Protein AF-A0A3Q7GFJ0-F1 (afdb_monomer_lite)

Secondary structure (DSSP, 8-state):
-HHHHHHHHHHHHHHHHHHHHHGGGT----EE-------HHHHHHH---S-BTTB--HHHHHHHHHTTTTS-SEE--SHHHHHHHHHHHTS-HHHHHHHHHHHHHHHHHT-

Sequence (111 aa):
MGCIVLLREYIDQFSRCLYDEYKQHGIDVQCQVPLYVKTKMTSRVASIEKSSLFSPTPEKYAKAGVAQIGYGWRSMPYWPHSIQWWFASLLPQSLLDAWRLSIALNRRIKT

pLDDT: mean 86.32, std 7.38, range [54.0, 95.62]

Organism: Solanum lycopersicum (NCBI:txid4081)

Foldseek 3Di:
DVVVVVVLVVVLVVLQVVQVVCVVVVDHRADEDEDAEPDPVCCVQPVPPDADLNHYHPVVQVVQVVVCPPVHRYDHSRVSVVVVVVVLVVDDPVVSVVVVVVSVVVSVVVD

InterPro domains:
  IPR036291 NAD(P)-binding domain superfamily [SSF51735] (10-103)
  IPR051019 VLCFA Elongation and Steroid Dehydrogenase [PTHR43899] (8-108)

Radius of gyration: 15.52 Å; chains: 1; bounding box: 36×30×36 Å

Structure (mmCIF, N/CA/C/O backbone):
data_AF-A0A3Q7GFJ0-F1
#
_entry.id   AF-A0A3Q7GFJ0-F1
#
loop_
_atom_site.group_PDB
_atom_site.id
_atom_site.type_symbol
_atom_site.label_atom_id
_atom_site.label_alt_id
_atom_site.label_comp_id
_atom_site.label_asym_id
_atom_site.label_entity_id
_atom_site.label_seq_id
_atom_site.pdbx_PDB_ins_code
_atom_site.Cartn_x
_atom_site.Cartn_y
_atom_site.Cartn_z
_atom_site.occupancy
_atom_site.B_iso_or_equiv
_atom_site.auth_seq_id
_atom_site.auth_comp_id
_atom_site.auth_asym_id
_atom_site.auth_atom_id
_atom_site.pdbx_PDB_model_num
ATOM 1 N N . MET A 1 1 ? 12.022 -16.448 -0.613 1.00 56.94 1 MET A N 1
ATOM 2 C CA . MET A 1 1 ? 10.868 -15.807 -1.289 1.00 56.94 1 MET A CA 1
ATOM 3 C C . MET A 1 1 ? 9.519 -16.380 -0.852 1.00 56.94 1 MET A C 1
ATOM 5 O O . MET A 1 1 ? 8.664 -15.576 -0.524 1.00 56.94 1 MET A O 1
ATOM 9 N N . GLY A 1 2 ? 9.338 -17.708 -0.745 1.00 64.31 2 GLY A N 1
ATOM 10 C CA . GLY A 1 2 ? 8.091 -18.299 -0.213 1.00 64.31 2 GLY A CA 1
ATOM 11 C C . GLY A 1 2 ? 7.721 -17.817 1.199 1.00 64.31 2 GLY A C 1
ATOM 12 O O . GLY A 1 2 ? 6.605 -17.366 1.409 1.00 64.31 2 GLY A O 1
ATOM 13 N N . CYS A 1 3 ? 8.690 -17.765 2.121 1.00 72.62 3 CYS A N 1
ATOM 14 C CA . CYS A 1 3 ? 8.473 -17.244 3.480 1.00 72.62 3 CYS A CA 1
ATOM 15 C C . CYS A 1 3 ? 7.973 -15.782 3.508 1.00 72.62 3 CYS A C 1
ATOM 17 O O . CYS A 1 3 ? 7.106 -15.449 4.301 1.00 72.62 3 CYS A O 1
ATOM 19 N N . ILE A 1 4 ? 8.435 -14.921 2.589 1.00 78.00 4 ILE A N 1
ATOM 20 C CA . ILE A 1 4 ? 7.972 -13.522 2.512 1.00 78.00 4 ILE A CA 1
ATOM 21 C C . ILE A 1 4 ? 6.502 -13.455 2.081 1.00 78.00 4 ILE A C 1
ATOM 23 O O . ILE A 1 4 ? 5.759 -12.627 2.592 1.00 78.00 4 ILE A O 1
ATOM 27 N N . VAL A 1 5 ? 6.071 -14.306 1.145 1.00 78.94 5 VAL A N 1
ATOM 28 C CA . VAL A 1 5 ? 4.668 -14.335 0.699 1.00 78.94 5 VAL A CA 1
ATOM 29 C C . VAL A 1 5 ? 3.761 -14.830 1.823 1.00 78.94 5 VAL A C 1
ATOM 31 O O . VAL A 1 5 ? 2.762 -14.181 2.111 1.00 78.94 5 VAL A O 1
ATOM 34 N N . LEU A 1 6 ? 4.156 -15.910 2.504 1.00 83.94 6 LEU A N 1
ATOM 35 C CA . LEU A 1 6 ? 3.410 -16.457 3.641 1.00 83.94 6 LEU A CA 1
ATOM 36 C C . LEU A 1 6 ? 3.322 -15.462 4.801 1.00 83.94 6 LEU A C 1
ATOM 38 O O . LEU A 1 6 ? 2.247 -15.262 5.351 1.00 83.94 6 LEU A O 1
ATOM 42 N N . LEU A 1 7 ? 4.429 -14.792 5.134 1.00 88.69 7 LEU A N 1
ATOM 43 C CA . LEU A 1 7 ? 4.448 -13.777 6.183 1.00 88.69 7 LEU A CA 1
ATOM 44 C C . LEU A 1 7 ? 3.539 -12.591 5.840 1.00 88.69 7 LEU A C 1
ATOM 46 O O . LEU A 1 7 ? 2.874 -12.064 6.723 1.00 88.69 7 LEU A O 1
ATOM 50 N N . ARG A 1 8 ? 3.483 -12.175 4.569 1.00 86.31 8 ARG A N 1
ATOM 51 C CA . ARG A 1 8 ? 2.582 -11.097 4.133 1.00 86.31 8 ARG A CA 1
ATOM 52 C C . ARG A 1 8 ? 1.115 -11.476 4.311 1.00 86.31 8 ARG A C 1
ATOM 54 O O . ARG A 1 8 ? 0.368 -10.6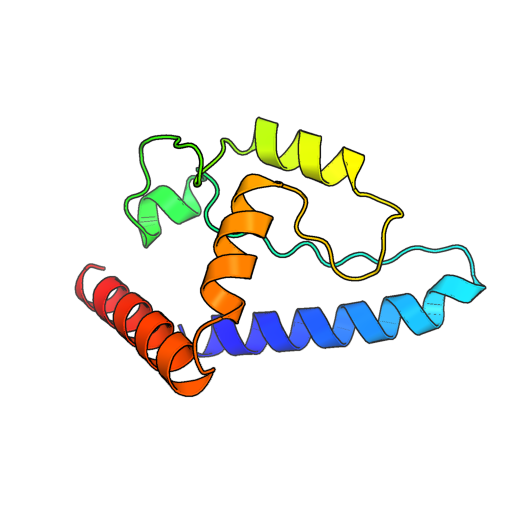58 4.827 1.00 86.31 8 ARG A O 1
ATOM 61 N N . GLU A 1 9 ? 0.729 -12.685 3.912 1.00 88.75 9 GLU A N 1
ATOM 62 C CA . GLU A 1 9 ? -0.648 -13.166 4.088 1.00 88.75 9 GLU A CA 1
ATOM 63 C C . GLU A 1 9 ? -0.996 -13.322 5.573 1.00 88.75 9 GLU A C 1
ATOM 65 O O . GLU A 1 9 ? -2.055 -12.891 6.015 1.00 88.75 9 GLU A O 1
ATOM 70 N N . TYR A 1 10 ? -0.064 -13.859 6.365 1.00 92.44 10 TYR A N 1
ATOM 71 C CA . TYR A 1 10 ? -0.216 -13.956 7.814 1.00 92.44 10 TYR A CA 1
ATOM 72 C C . TYR A 1 10 ? -0.442 -12.583 8.458 1.00 92.44 10 TYR A C 1
ATOM 74 O O . TYR A 1 10 ? -1.367 -12.428 9.249 1.00 92.44 10 TYR A O 1
ATOM 82 N N . ILE A 1 11 ? 0.373 -11.581 8.106 1.00 92.38 11 ILE A N 1
ATOM 83 C CA . ILE A 1 11 ? 0.231 -10.214 8.625 1.00 92.38 11 ILE A CA 1
ATOM 84 C C . ILE A 1 11 ? -1.111 -9.604 8.200 1.00 92.38 11 ILE A C 1
ATOM 86 O O . ILE A 1 11 ? -1.747 -8.960 9.023 1.00 92.38 11 ILE A O 1
ATOM 90 N N . ASP A 1 12 ? -1.561 -9.817 6.959 1.00 92.25 12 ASP A N 1
ATOM 91 C CA . ASP A 1 12 ? -2.848 -9.302 6.462 1.00 92.25 12 ASP A CA 1
ATOM 92 C C . ASP A 1 12 ? -4.024 -9.861 7.285 1.00 92.25 12 ASP A C 1
ATOM 94 O O . ASP A 1 12 ? -4.822 -9.091 7.824 1.00 92.25 12 ASP A O 1
ATOM 98 N N . GLN A 1 13 ? -4.070 -11.185 7.491 1.00 93.38 13 GLN A N 1
ATOM 99 C CA . GLN A 1 13 ? -5.099 -11.825 8.322 1.00 93.38 13 GLN A CA 1
ATOM 100 C C . GLN A 1 13 ? -4.997 -11.413 9.795 1.00 93.38 13 GLN A C 1
ATOM 102 O O . GLN A 1 13 ? -6.008 -11.113 10.426 1.00 93.38 13 GLN A O 1
ATOM 107 N N . PHE A 1 14 ? -3.784 -11.350 10.347 1.00 94.75 14 PHE A N 1
ATOM 108 C CA . PHE A 1 14 ? -3.564 -10.935 11.730 1.00 94.75 14 PHE A CA 1
ATOM 109 C C . PHE A 1 14 ? -4.028 -9.492 11.974 1.00 94.75 14 PHE A C 1
ATOM 111 O O . PHE A 1 14 ? -4.754 -9.226 12.931 1.00 94.75 14 PHE A O 1
ATOM 118 N N . SER A 1 15 ? -3.671 -8.562 11.084 1.00 94.62 15 SER A N 1
ATOM 119 C CA . SER A 1 15 ? -4.119 -7.169 11.159 1.00 94.62 15 SER A CA 1
ATOM 120 C C . SER A 1 15 ? -5.635 -7.036 11.036 1.00 94.62 15 SER A C 1
ATOM 122 O O . SER A 1 15 ? -6.215 -6.196 11.718 1.00 94.62 15 SER A O 1
ATOM 124 N N . ARG A 1 16 ? -6.285 -7.869 10.213 1.00 94.25 16 ARG A N 1
ATOM 125 C CA . ARG A 1 16 ? -7.748 -7.903 10.115 1.00 94.25 16 ARG A CA 1
ATOM 126 C C . ARG A 1 16 ? -8.400 -8.299 11.439 1.00 94.25 16 ARG A C 1
ATOM 128 O O . ARG A 1 16 ? -9.308 -7.606 11.887 1.00 94.25 16 ARG A O 1
ATOM 135 N N . CYS A 1 17 ? -7.922 -9.371 12.072 1.00 95.12 17 CYS A N 1
ATOM 136 C CA . CYS A 1 17 ? -8.444 -9.809 13.368 1.00 95.12 17 CYS A CA 1
ATOM 137 C C . CYS A 1 17 ? -8.302 -8.712 14.432 1.00 95.12 17 CYS A C 1
ATOM 139 O O . CYS A 1 17 ? -9.262 -8.421 15.141 1.00 95.12 17 CYS A O 1
ATOM 141 N N . LEU A 1 18 ? -7.136 -8.057 14.492 1.00 94.88 18 LEU A N 1
ATOM 142 C CA . LEU A 1 18 ? -6.907 -6.941 15.412 1.00 94.88 18 LEU A CA 1
ATOM 143 C C . LEU A 1 18 ? -7.845 -5.764 15.139 1.00 94.88 18 LEU A C 1
ATOM 145 O O . LEU A 1 18 ? -8.382 -5.186 16.078 1.00 94.88 18 LEU A O 1
ATOM 149 N N . TYR A 1 19 ? -8.053 -5.400 13.873 1.00 93.62 19 TYR A N 1
ATOM 150 C CA . TYR A 1 19 ? -8.979 -4.327 13.526 1.00 93.62 19 TYR A CA 1
ATOM 151 C C . TYR A 1 19 ? -10.386 -4.619 14.053 1.00 93.62 19 TYR A C 1
ATOM 153 O O . TYR A 1 19 ? -10.972 -3.767 14.713 1.00 93.62 19 TYR A O 1
ATOM 161 N N . ASP A 1 20 ? -10.912 -5.823 13.823 1.00 93.81 20 ASP A N 1
ATOM 162 C CA . ASP A 1 20 ? -12.263 -6.181 14.263 1.00 93.81 20 ASP A CA 1
ATOM 163 C C . ASP A 1 20 ? -12.386 -6.219 15.805 1.00 93.81 20 ASP A C 1
ATOM 165 O O . ASP A 1 20 ? -13.385 -5.751 16.353 1.00 93.81 20 ASP A O 1
ATOM 169 N N . GLU A 1 21 ? -11.359 -6.694 16.519 1.00 95.62 21 GLU A N 1
ATOM 170 C CA . GLU A 1 21 ? -11.328 -6.764 17.990 1.00 95.62 21 GLU A CA 1
ATOM 171 C C . GLU A 1 21 ? -11.239 -5.380 18.660 1.00 95.62 21 GLU A C 1
ATOM 173 O O . GLU A 1 21 ? -11.923 -5.095 19.653 1.00 95.62 21 GLU A O 1
ATOM 178 N N . TYR A 1 22 ? -10.400 -4.503 18.110 1.00 94.12 22 TYR A N 1
ATOM 179 C CA . TYR A 1 22 ? -10.061 -3.214 18.708 1.00 94.12 22 TYR A CA 1
ATOM 180 C C . TYR A 1 22 ? -10.902 -2.044 18.189 1.00 94.12 22 TYR A C 1
ATOM 182 O O . TYR A 1 22 ? -10.966 -1.004 18.851 1.00 94.12 22 TYR A O 1
ATOM 190 N N . LYS A 1 23 ? -11.646 -2.221 17.090 1.00 91.69 23 LYS A N 1
ATOM 191 C CA . LYS A 1 23 ? -12.551 -1.193 16.556 1.00 91.69 23 LYS A CA 1
ATOM 192 C C . LYS A 1 23 ? -13.591 -0.733 17.577 1.00 91.69 23 LYS A C 1
ATOM 194 O O . LYS A 1 23 ? -13.874 0.459 17.659 1.00 91.69 23 LYS A O 1
ATOM 199 N N . GLN A 1 24 ? -14.131 -1.648 18.385 1.00 92.50 24 GLN A N 1
ATOM 200 C CA . GLN A 1 24 ? -15.085 -1.305 19.453 1.00 92.50 24 GLN A CA 1
ATOM 201 C C . GLN A 1 24 ? -14.456 -0.460 20.576 1.00 92.50 24 GLN A C 1
ATOM 203 O O . GLN A 1 24 ? -15.162 0.258 21.277 1.00 92.50 24 GLN A O 1
ATOM 208 N N . HIS A 1 25 ? -13.129 -0.508 20.715 1.00 94.44 25 HIS A N 1
ATOM 209 C CA . HIS A 1 25 ? -12.353 0.259 21.689 1.00 94.44 25 HIS A CA 1
ATOM 210 C C . HIS A 1 25 ? -11.859 1.603 21.123 1.00 94.44 25 HIS A C 1
ATOM 212 O O . HIS A 1 25 ? -11.081 2.296 21.773 1.00 94.44 25 HIS A O 1
ATOM 218 N N . GLY A 1 26 ? -12.280 1.975 19.907 1.00 91.19 26 GLY A N 1
ATOM 219 C CA . GLY A 1 26 ? -11.849 3.208 19.242 1.00 91.19 26 GLY A CA 1
ATOM 220 C C . GLY A 1 26 ? -10.407 3.174 18.726 1.00 91.19 26 GLY A C 1
ATOM 221 O O . GLY A 1 26 ? -9.862 4.222 18.386 1.00 91.19 26 GLY A O 1
ATOM 222 N N . ILE A 1 27 ? -9.783 1.994 18.663 1.00 92.06 27 ILE A N 1
ATOM 223 C CA . ILE A 1 27 ? -8.428 1.808 18.138 1.00 92.06 27 ILE A CA 1
ATOM 224 C C . ILE A 1 27 ? -8.537 1.275 16.704 1.00 92.06 27 ILE A C 1
ATOM 226 O O . ILE A 1 27 ? -9.094 0.203 16.471 1.00 92.06 27 ILE A O 1
ATOM 230 N N . ASP A 1 28 ? -7.991 2.026 15.747 1.00 91.19 28 ASP A N 1
ATOM 231 C CA . ASP A 1 28 ? -7.933 1.633 14.336 1.00 91.19 28 ASP A CA 1
ATOM 232 C C . ASP A 1 28 ? -6.589 0.959 14.019 1.00 91.19 28 ASP A C 1
ATOM 234 O O . ASP A 1 28 ? -5.521 1.558 14.169 1.00 91.19 28 ASP A O 1
ATOM 238 N N . VAL A 1 29 ? -6.648 -0.300 13.583 1.00 92.69 29 VAL A N 1
ATOM 239 C CA . VAL A 1 29 ? -5.486 -1.083 13.154 1.00 92.69 29 VAL A CA 1
ATOM 240 C C . VAL A 1 29 ? -5.513 -1.223 11.637 1.00 92.69 29 VAL A C 1
ATOM 242 O O . VAL A 1 29 ? -6.402 -1.855 11.073 1.00 92.69 29 VAL A O 1
ATOM 245 N N . GLN A 1 30 ? -4.499 -0.670 10.971 1.00 92.25 30 GLN A N 1
ATOM 246 C CA . GLN A 1 30 ? -4.407 -0.669 9.513 1.00 92.25 30 GLN A CA 1
ATOM 247 C C . GLN A 1 30 ? -3.159 -1.406 9.011 1.00 92.25 30 GLN A C 1
ATOM 249 O O . GLN A 1 30 ? -2.029 -1.101 9.393 1.00 92.25 30 GLN A O 1
ATOM 254 N N . CYS A 1 31 ? -3.365 -2.320 8.064 1.00 92.62 31 CYS A N 1
ATOM 255 C CA . CYS A 1 31 ? -2.334 -2.947 7.254 1.00 92.62 31 CYS A CA 1
ATOM 256 C C . CYS A 1 31 ? -2.182 -2.200 5.923 1.00 92.62 31 CYS A C 1
ATOM 258 O O . CYS A 1 31 ? -3.096 -2.167 5.092 1.00 92.62 31 CYS A O 1
ATOM 260 N N . GLN A 1 32 ? -1.013 -1.599 5.705 1.00 90.19 32 GLN A N 1
ATOM 261 C CA . GLN A 1 32 ? -0.685 -0.969 4.430 1.00 90.19 32 GLN A CA 1
ATOM 262 C C . GLN A 1 32 ? 0.057 -1.957 3.541 1.00 90.19 32 GLN A C 1
ATOM 264 O O . GLN A 1 32 ? 1.109 -2.475 3.919 1.00 90.19 32 GLN A O 1
ATOM 269 N N . VAL A 1 33 ? -0.466 -2.182 2.336 1.00 85.88 33 VAL A N 1
ATOM 270 C CA . VAL A 1 33 ? 0.134 -3.101 1.364 1.00 85.88 33 VAL A CA 1
ATOM 271 C C . VAL A 1 33 ? 0.763 -2.295 0.223 1.00 85.88 33 VAL A C 1
ATOM 273 O O . VAL A 1 33 ? 0.110 -2.050 -0.792 1.00 85.88 33 VAL A O 1
ATOM 276 N N . PRO A 1 34 ? 2.033 -1.869 0.358 1.00 83.50 34 PRO A N 1
ATOM 277 C CA . PRO A 1 34 ? 2.743 -1.200 -0.724 1.00 83.50 34 PRO A CA 1
ATOM 278 C C . PRO A 1 34 ? 3.015 -2.160 -1.886 1.00 83.50 34 PRO A C 1
ATOM 280 O O . PRO A 1 34 ? 3.443 -3.303 -1.685 1.00 83.50 34 PRO A O 1
ATOM 283 N N . LEU A 1 35 ? 2.858 -1.662 -3.118 1.00 84.81 35 LEU A N 1
ATOM 284 C CA . LEU A 1 35 ? 3.580 -2.201 -4.275 1.00 84.81 35 LEU A CA 1
ATOM 285 C C . LEU A 1 35 ? 5.018 -1.640 -4.274 1.00 84.81 35 LEU A C 1
ATOM 287 O O . LEU A 1 35 ? 5.561 -1.296 -3.225 1.00 84.81 35 LEU A O 1
ATOM 291 N N . TYR A 1 36 ? 5.693 -1.569 -5.423 1.00 84.75 36 TYR A N 1
ATOM 292 C CA . TYR A 1 36 ? 7.066 -1.060 -5.447 1.00 84.75 36 TYR A CA 1
ATOM 293 C C . TYR A 1 36 ? 7.130 0.405 -5.011 1.00 84.75 36 TYR A C 1
ATOM 295 O O . TYR A 1 36 ? 6.423 1.253 -5.544 1.00 84.75 36 TYR A O 1
ATOM 303 N N . VAL A 1 37 ? 8.024 0.694 -4.068 1.00 87.31 37 VAL A N 1
ATOM 304 C CA . VAL A 1 37 ? 8.382 2.041 -3.608 1.00 87.31 37 VAL A CA 1
ATOM 305 C C . VAL A 1 37 ? 9.895 2.143 -3.679 1.00 87.31 37 VAL A C 1
ATOM 307 O O . VAL A 1 37 ? 10.574 1.203 -3.274 1.00 87.31 37 VAL A O 1
ATOM 310 N N . LYS A 1 38 ? 10.436 3.263 -4.169 1.00 88.44 38 LYS A N 1
ATOM 311 C CA . LYS A 1 38 ? 11.883 3.460 -4.326 1.00 88.44 38 LYS A CA 1
ATOM 312 C C . LYS A 1 38 ? 12.577 3.518 -2.959 1.00 88.44 38 LYS A C 1
ATOM 314 O O . LYS A 1 38 ? 12.772 4.585 -2.392 1.00 88.44 38 LYS A O 1
ATOM 319 N N . THR A 1 39 ? 12.992 2.371 -2.445 1.00 87.62 39 THR A N 1
ATOM 320 C CA . THR A 1 39 ? 13.746 2.230 -1.195 1.00 87.62 39 THR A CA 1
ATOM 321 C C . THR A 1 39 ? 15.108 1.597 -1.468 1.00 87.62 39 THR A C 1
ATOM 323 O O . THR A 1 39 ? 15.332 0.983 -2.514 1.00 87.62 39 THR A O 1
ATOM 326 N N . LYS A 1 40 ? 16.033 1.682 -0.503 1.00 84.75 40 LYS A N 1
ATOM 327 C CA . LYS A 1 40 ? 17.310 0.947 -0.579 1.00 84.75 40 LYS A CA 1
ATOM 328 C C . LYS A 1 40 ? 17.084 -0.566 -0.740 1.00 84.75 40 LYS A C 1
ATOM 330 O O . LYS A 1 40 ? 17.842 -1.225 -1.444 1.00 84.75 40 LYS A O 1
ATOM 335 N N . MET A 1 41 ? 16.015 -1.101 -0.141 1.00 83.56 41 MET A N 1
ATOM 336 C CA . MET A 1 41 ? 15.630 -2.509 -0.262 1.00 83.56 41 MET A CA 1
ATOM 337 C C . MET A 1 41 ? 15.234 -2.867 -1.700 1.00 83.56 41 MET A C 1
ATOM 339 O O . MET A 1 41 ? 15.765 -3.818 -2.266 1.00 83.56 41 MET A O 1
ATOM 343 N N . THR A 1 42 ? 14.341 -2.098 -2.324 1.00 83.56 42 THR A N 1
ATOM 344 C CA . THR A 1 42 ? 13.880 -2.382 -3.695 1.00 83.56 42 THR A CA 1
ATOM 345 C C . THR A 1 42 ? 14.935 -2.081 -4.753 1.00 83.56 42 THR A C 1
ATOM 347 O O . THR A 1 42 ? 14.949 -2.731 -5.793 1.00 83.56 42 THR A O 1
ATOM 350 N N . SER A 1 43 ? 15.835 -1.130 -4.498 1.00 81.94 43 SER A N 1
ATOM 351 C CA . SER A 1 43 ? 16.993 -0.885 -5.362 1.00 81.94 43 SER A CA 1
ATOM 352 C C . SER A 1 43 ? 17.917 -2.107 -5.396 1.00 81.94 43 SER A C 1
ATOM 354 O O . SER A 1 43 ? 18.294 -2.541 -6.478 1.00 81.94 43 SER A O 1
ATOM 356 N N . ARG A 1 44 ? 18.183 -2.741 -4.245 1.00 79.81 44 ARG A N 1
ATOM 357 C CA . ARG A 1 44 ? 19.007 -3.960 -4.173 1.00 79.81 44 ARG A CA 1
ATOM 358 C C . ARG A 1 44 ? 18.312 -5.208 -4.722 1.00 79.81 44 ARG A C 1
ATOM 360 O O . ARG A 1 44 ? 18.932 -5.978 -5.437 1.00 79.81 44 ARG A O 1
ATOM 367 N N . VAL A 1 45 ? 17.039 -5.422 -4.382 1.00 78.94 45 VAL A N 1
ATOM 368 C CA . VAL A 1 45 ? 16.329 -6.688 -4.678 1.00 78.94 45 VAL A CA 1
ATOM 369 C C . VAL A 1 45 ? 15.648 -6.688 -6.052 1.00 78.94 45 VAL A C 1
ATOM 371 O O . VAL A 1 45 ? 15.394 -7.745 -6.628 1.00 78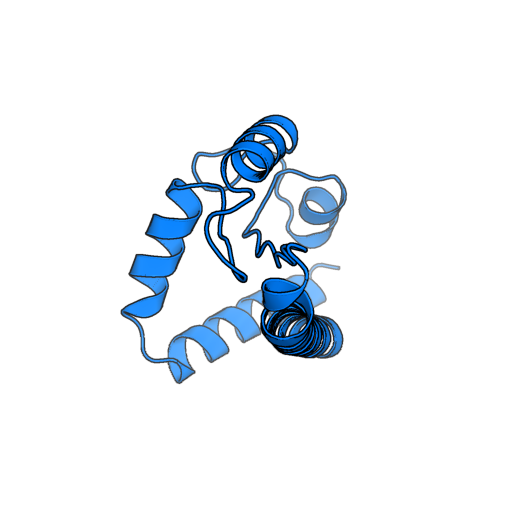.94 45 VAL A O 1
ATOM 374 N N . ALA A 1 46 ? 15.295 -5.515 -6.576 1.00 78.94 46 ALA A N 1
ATOM 375 C CA . ALA A 1 46 ? 14.517 -5.384 -7.806 1.00 78.94 46 ALA A CA 1
ATOM 376 C C . ALA A 1 46 ? 15.148 -4.435 -8.838 1.00 78.94 46 ALA A C 1
ATOM 378 O O . ALA A 1 46 ? 14.511 -4.181 -9.859 1.00 78.94 46 ALA A O 1
ATOM 379 N N . SER A 1 47 ? 16.357 -3.914 -8.584 1.00 79.62 47 SER A N 1
ATOM 380 C CA . SER A 1 47 ? 17.060 -2.954 -9.455 1.00 79.62 47 SER A CA 1
ATOM 381 C C . SER A 1 47 ? 16.211 -1.725 -9.808 1.00 79.62 47 SER A C 1
ATOM 383 O O . SER A 1 47 ? 16.295 -1.167 -10.900 1.00 79.62 47 SER A O 1
ATOM 385 N N . ILE A 1 48 ? 15.353 -1.300 -8.874 1.00 79.81 48 I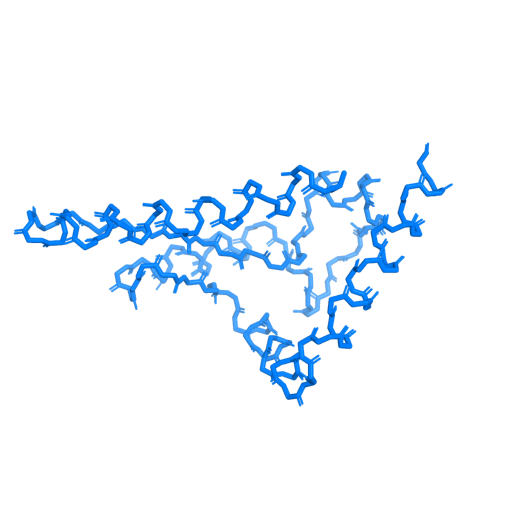LE A N 1
ATOM 386 C CA . ILE A 1 48 ? 14.499 -0.120 -9.034 1.00 79.81 48 ILE A CA 1
ATOM 387 C C . ILE A 1 48 ? 15.283 1.108 -8.575 1.00 79.81 48 ILE A C 1
ATOM 389 O O . ILE A 1 48 ? 15.322 1.431 -7.387 1.00 79.81 48 ILE A O 1
ATOM 393 N N . GLU A 1 49 ? 15.921 1.788 -9.524 1.00 73.19 49 GLU A N 1
ATOM 394 C CA . GLU A 1 49 ? 16.765 2.960 -9.244 1.00 73.19 49 GLU A CA 1
ATOM 395 C C . GLU A 1 49 ? 16.051 4.293 -9.510 1.00 73.19 49 GLU A C 1
ATOM 397 O O . GLU A 1 49 ? 16.261 5.296 -8.811 1.00 73.19 49 GLU A O 1
ATOM 402 N N . LYS A 1 50 ? 15.155 4.307 -10.502 1.00 76.62 50 LYS A N 1
ATOM 403 C CA . LYS A 1 50 ? 14.412 5.500 -10.917 1.00 76.62 50 LYS A CA 1
ATOM 404 C C . LYS A 1 50 ? 13.011 5.496 -10.316 1.00 76.62 50 LYS A C 1
ATOM 406 O O . LYS A 1 50 ? 12.313 4.487 -10.339 1.00 76.62 50 LYS A O 1
ATOM 411 N N . SER A 1 51 ? 12.601 6.646 -9.782 1.00 80.25 51 SER A N 1
ATOM 412 C CA . SER A 1 51 ? 11.206 6.864 -9.407 1.00 80.25 51 SER A CA 1
ATOM 413 C C . SER A 1 51 ? 10.361 6.965 -10.672 1.00 80.25 51 SER A C 1
ATOM 415 O O . SER A 1 51 ? 10.734 7.682 -11.599 1.00 80.25 51 SER A O 1
ATOM 417 N N . SER A 1 52 ? 9.223 6.285 -10.697 1.00 84.19 52 SER A N 1
ATOM 418 C CA . SER A 1 52 ? 8.260 6.316 -11.800 1.00 84.19 52 SER A CA 1
ATOM 419 C C . SER A 1 52 ? 6.848 6.501 -11.249 1.00 84.19 52 SER A C 1
ATOM 421 O O . SER A 1 52 ? 6.651 6.495 -10.033 1.00 84.19 52 SER A O 1
ATOM 423 N N . LEU A 1 53 ? 5.855 6.639 -12.131 1.00 84.50 53 LEU A N 1
ATOM 424 C CA . LEU A 1 53 ? 4.450 6.738 -11.724 1.00 84.50 53 LEU A CA 1
ATOM 425 C C . LEU A 1 53 ? 3.996 5.543 -10.868 1.00 84.50 53 LEU A C 1
ATOM 427 O O . LEU A 1 53 ? 3.197 5.720 -9.961 1.00 84.50 53 LEU A O 1
ATOM 431 N N . PHE A 1 54 ? 4.532 4.345 -11.118 1.00 83.81 54 PHE A N 1
ATOM 432 C CA . PHE A 1 54 ? 4.200 3.120 -10.376 1.00 83.81 54 PHE A CA 1
ATOM 433 C C . PHE A 1 54 ? 5.228 2.765 -9.290 1.00 83.81 54 PHE A C 1
ATOM 435 O O . PHE A 1 54 ? 5.039 1.808 -8.544 1.00 83.81 54 PHE A O 1
ATOM 442 N N . SER A 1 55 ? 6.313 3.534 -9.180 1.00 87.06 55 SER A N 1
ATOM 443 C CA . SER A 1 55 ? 7.331 3.390 -8.140 1.00 87.06 55 SER A CA 1
ATOM 444 C C . SER A 1 55 ? 7.613 4.755 -7.505 1.00 87.06 55 SER A C 1
ATOM 446 O O . SER A 1 55 ? 8.617 5.396 -7.854 1.00 87.06 55 SER A O 1
ATOM 448 N N . PRO A 1 56 ? 6.736 5.226 -6.596 1.00 91.12 56 PRO A N 1
ATOM 449 C CA . PRO A 1 56 ? 6.892 6.517 -5.940 1.00 91.12 56 PRO A CA 1
ATOM 450 C C . PRO A 1 56 ? 8.142 6.556 -5.056 1.00 91.12 56 PRO A C 1
ATOM 452 O O . PRO A 1 56 ? 8.728 5.526 -4.709 1.00 91.12 56 PRO A O 1
ATOM 455 N N . THR A 1 57 ? 8.544 7.766 -4.667 1.00 90.50 57 THR A N 1
ATOM 456 C CA . THR A 1 57 ? 9.550 7.944 -3.614 1.00 90.50 57 THR A CA 1
ATOM 457 C C . THR A 1 57 ? 8.942 7.634 -2.238 1.00 90.50 57 THR A C 1
ATOM 459 O O . THR A 1 57 ? 7.715 7.716 -2.086 1.00 90.50 57 THR A O 1
ATOM 462 N N . PRO A 1 58 ? 9.760 7.290 -1.229 1.00 90.12 58 PRO A N 1
ATOM 463 C CA . PRO A 1 58 ? 9.275 6.992 0.117 1.00 90.12 58 PRO A CA 1
ATOM 464 C C . PRO A 1 58 ? 8.482 8.146 0.729 1.00 90.12 58 PRO A C 1
ATOM 466 O O . PRO A 1 58 ? 7.474 7.907 1.379 1.00 90.12 58 PRO A O 1
ATOM 469 N N . GLU A 1 59 ? 8.872 9.392 0.463 1.00 91.88 59 GLU A N 1
ATOM 470 C CA . GLU A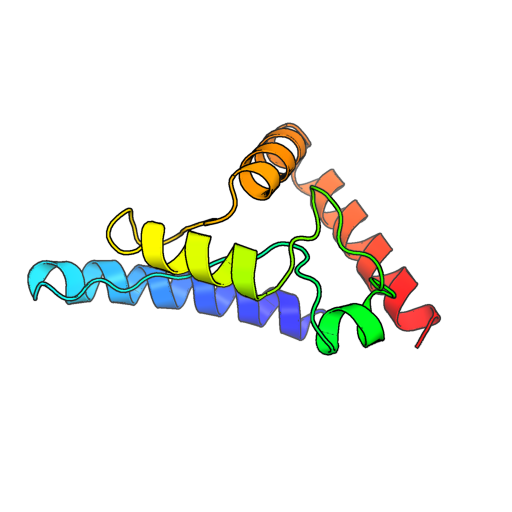 1 59 ? 8.223 10.590 1.006 1.00 91.88 59 GLU A CA 1
ATOM 471 C C . GLU A 1 59 ? 6.816 10.762 0.423 1.00 91.88 59 GLU A C 1
ATOM 473 O O . GLU A 1 59 ? 5.864 11.055 1.147 1.00 91.88 59 GLU A O 1
ATOM 478 N N . LYS A 1 60 ? 6.658 10.525 -0.888 1.00 91.62 60 LYS A N 1
ATOM 479 C CA . LYS A 1 60 ? 5.344 10.547 -1.547 1.00 91.62 60 LYS A CA 1
ATOM 480 C C . LYS A 1 60 ? 4.443 9.436 -1.020 1.00 91.62 60 LYS A C 1
ATOM 482 O O . LYS A 1 60 ? 3.267 9.685 -0.768 1.00 91.62 60 LYS A O 1
ATOM 487 N N . TYR A 1 61 ? 4.994 8.235 -0.851 1.00 91.56 61 TYR A N 1
ATOM 488 C CA . TYR A 1 61 ? 4.245 7.105 -0.312 1.00 91.56 61 TYR A CA 1
ATOM 489 C C . TYR A 1 61 ? 3.839 7.347 1.150 1.00 91.56 61 TYR A C 1
ATOM 491 O O . TYR A 1 61 ? 2.680 7.147 1.491 1.00 91.56 61 TYR A O 1
ATOM 499 N N . ALA A 1 62 ? 4.742 7.862 1.989 1.00 92.56 62 ALA A N 1
ATOM 500 C CA . ALA A 1 62 ? 4.464 8.188 3.387 1.00 92.56 62 ALA A CA 1
ATOM 501 C C . ALA A 1 62 ? 3.376 9.261 3.522 1.00 92.56 62 ALA A C 1
ATOM 503 O O . ALA A 1 62 ? 2.445 9.093 4.305 1.00 92.56 62 ALA A O 1
ATOM 504 N N . LYS A 1 63 ? 3.435 10.327 2.709 1.00 94.00 63 LYS A N 1
ATOM 505 C CA . LYS A 1 63 ? 2.389 11.362 2.681 1.00 94.00 63 LYS A CA 1
ATOM 506 C C . LYS A 1 63 ? 1.019 10.775 2.333 1.00 94.00 63 LYS A C 1
ATOM 508 O O . LYS A 1 63 ? 0.024 11.134 2.953 1.00 94.00 63 LYS A O 1
ATOM 513 N N . ALA A 1 64 ? 0.976 9.872 1.356 1.00 92.25 64 ALA A N 1
ATOM 514 C CA . ALA A 1 64 ? -0.252 9.186 0.977 1.00 92.25 64 ALA A CA 1
ATOM 515 C C . ALA A 1 64 ? -0.734 8.223 2.081 1.00 92.25 64 ALA A C 1
ATOM 517 O O . ALA A 1 64 ? -1.930 8.142 2.341 1.00 92.25 64 ALA A O 1
ATOM 518 N N . GLY A 1 65 ? 0.196 7.544 2.763 1.00 91.12 65 GLY A N 1
ATOM 519 C CA . GLY A 1 65 ? -0.074 6.647 3.888 1.00 91.12 65 GLY A CA 1
ATOM 520 C C . GLY A 1 65 ? -0.739 7.357 5.059 1.00 91.12 65 GLY A C 1
ATOM 521 O O . GLY A 1 65 ? -1.756 6.890 5.555 1.00 91.12 65 GLY A O 1
ATOM 522 N N . VAL A 1 66 ? -0.219 8.521 5.452 1.00 93.00 66 VAL A N 1
ATOM 523 C CA . VAL A 1 66 ? -0.809 9.331 6.531 1.00 93.00 66 VAL A CA 1
ATOM 524 C C . VAL A 1 66 ? -2.212 9.815 6.161 1.00 93.00 66 VAL A C 1
ATOM 526 O O . VAL A 1 66 ? -3.111 9.780 6.993 1.00 93.00 66 VAL A O 1
ATOM 529 N N . ALA A 1 67 ? -2.429 10.209 4.904 1.00 91.25 67 ALA A N 1
ATOM 530 C CA . ALA A 1 67 ? -3.738 10.663 4.431 1.00 91.25 67 ALA A CA 1
ATOM 531 C C . ALA A 1 67 ? -4.813 9.555 4.392 1.00 91.25 67 ALA A C 1
ATOM 533 O O . ALA A 1 67 ? -5.989 9.860 4.216 1.00 91.25 67 ALA A O 1
ATOM 534 N N . GLN A 1 68 ? -4.420 8.286 4.523 1.00 89.50 68 GLN A N 1
ATOM 535 C CA . GLN A 1 68 ? -5.290 7.110 4.422 1.00 89.50 68 GLN A CA 1
ATOM 536 C C . GLN A 1 68 ? -5.567 6.415 5.760 1.00 89.50 68 GLN A C 1
ATOM 538 O O . GLN A 1 68 ? -6.296 5.420 5.800 1.00 89.50 68 GLN A O 1
ATOM 543 N N . ILE A 1 69 ? -5.035 6.942 6.862 1.00 90.12 69 ILE A N 1
ATOM 544 C CA . ILE A 1 69 ? -5.386 6.488 8.211 1.00 90.12 69 ILE A CA 1
ATOM 545 C C . ILE A 1 69 ? -6.891 6.729 8.431 1.00 90.12 69 ILE A C 1
ATOM 547 O O . ILE A 1 69 ? -7.397 7.791 8.069 1.00 90.12 69 ILE A O 1
ATOM 551 N N . GLY A 1 70 ? -7.615 5.752 8.987 1.00 86.25 70 GLY A N 1
ATOM 552 C CA . GLY A 1 70 ? -9.056 5.864 9.253 1.00 86.25 70 GLY A CA 1
ATOM 553 C C . GLY A 1 70 ? -9.982 5.269 8.187 1.00 86.25 70 GLY A C 1
ATOM 554 O O . GLY A 1 70 ? -11.174 5.107 8.438 1.00 86.25 70 GLY A O 1
ATOM 555 N N . TYR A 1 71 ? -9.477 4.929 6.996 1.00 85.50 71 TYR A N 1
ATOM 556 C CA . TYR A 1 71 ? -10.318 4.498 5.863 1.00 85.50 71 TYR A CA 1
ATOM 557 C C . TYR A 1 71 ? -10.557 2.978 5.780 1.00 85.50 71 TYR A C 1
ATOM 559 O O . TYR A 1 71 ? -11.226 2.512 4.858 1.00 85.50 71 TYR A O 1
ATOM 567 N N . GLY A 1 72 ? -10.038 2.200 6.736 1.00 86.75 72 GLY A N 1
ATOM 568 C CA . GLY A 1 72 ? -10.253 0.754 6.834 1.00 86.75 72 GLY A CA 1
ATOM 569 C C . GLY A 1 72 ? -8.999 -0.040 7.201 1.00 86.75 72 GLY A C 1
ATOM 570 O O . GLY A 1 72 ? -7.881 0.481 7.180 1.00 86.75 72 GLY A O 1
ATOM 571 N N . TRP A 1 73 ? -9.205 -1.331 7.486 1.00 89.06 73 TRP A N 1
ATOM 572 C CA . TRP A 1 73 ? -8.172 -2.254 7.971 1.00 89.06 73 TRP A CA 1
ATOM 573 C C . TRP A 1 73 ? -7.089 -2.578 6.938 1.00 89.06 73 TRP A C 1
ATOM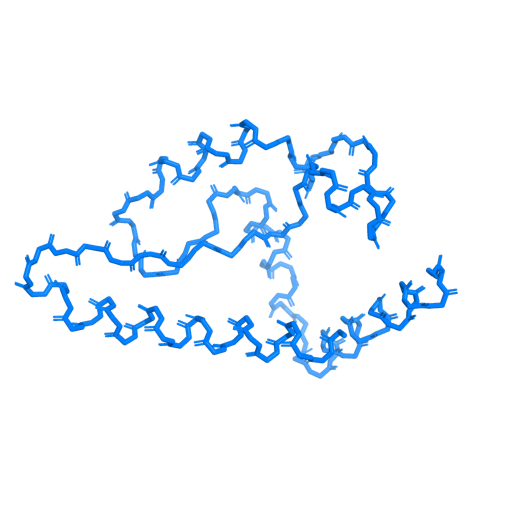 575 O O . TRP A 1 73 ? -5.953 -2.855 7.308 1.00 89.06 73 TRP A O 1
ATOM 585 N N . ARG A 1 74 ? -7.412 -2.537 5.640 1.00 88.50 74 ARG A N 1
ATOM 586 C CA . ARG A 1 74 ? -6.460 -2.744 4.543 1.00 88.50 74 ARG A CA 1
ATOM 587 C C . ARG A 1 74 ? -6.466 -1.533 3.638 1.00 88.50 74 ARG A C 1
ATOM 589 O O . ARG A 1 74 ? -7.504 -1.194 3.076 1.00 88.50 74 ARG A O 1
ATOM 596 N N . SER A 1 75 ? -5.304 -0.915 3.458 1.00 88.75 75 SER A N 1
ATOM 597 C CA . SER A 1 75 ? -5.175 0.251 2.586 1.00 88.75 75 SER A CA 1
ATOM 598 C C . SER A 1 75 ? -4.017 0.108 1.607 1.00 88.75 75 SER A C 1
ATOM 600 O O . SER A 1 75 ? -2.943 -0.414 1.925 1.00 88.75 75 SER A O 1
ATOM 602 N N . MET A 1 76 ? -4.250 0.603 0.392 1.00 88.94 76 MET A N 1
ATOM 603 C CA . MET A 1 76 ? -3.213 0.844 -0.599 1.00 88.94 76 MET A CA 1
ATOM 604 C C . MET A 1 76 ? -3.134 2.350 -0.843 1.00 88.94 76 MET A C 1
ATOM 606 O O . MET A 1 76 ? -3.851 2.884 -1.690 1.00 88.94 76 MET A O 1
ATOM 610 N N . PRO A 1 77 ? -2.291 3.057 -0.078 1.00 87.12 77 PRO A N 1
ATOM 611 C CA . PRO A 1 77 ? -2.437 4.495 0.074 1.00 87.12 77 PRO A CA 1
ATOM 612 C C . PRO A 1 77 ? -2.091 5.303 -1.180 1.00 87.12 77 PRO A C 1
ATOM 614 O O . PRO A 1 77 ? -2.477 6.461 -1.306 1.00 87.12 77 PRO A O 1
ATOM 617 N N . TYR A 1 78 ? -1.372 4.709 -2.131 1.00 90.62 78 TYR A N 1
ATOM 618 C CA . TYR A 1 78 ? -0.948 5.377 -3.352 1.00 90.62 78 TYR A CA 1
ATOM 619 C C . TYR A 1 78 ? -1.866 5.021 -4.531 1.00 90.62 78 TYR A C 1
ATOM 621 O O . TYR A 1 78 ? -1.814 3.911 -5.051 1.00 90.62 78 TYR A O 1
ATOM 629 N N . TRP A 1 79 ? -2.680 5.975 -4.996 1.00 87.19 79 TRP A N 1
ATOM 630 C CA . TRP A 1 79 ? -3.712 5.726 -6.019 1.00 87.19 79 TRP A CA 1
ATOM 631 C C . TRP A 1 79 ? -3.220 5.080 -7.337 1.00 87.19 79 TRP A C 1
ATOM 633 O O . TRP A 1 79 ? -3.953 4.247 -7.874 1.00 87.19 79 TRP A O 1
ATOM 643 N N . PRO A 1 80 ? -2.003 5.346 -7.871 1.00 89.62 80 PRO A N 1
ATOM 644 C CA . PRO A 1 80 ? -1.516 4.638 -9.057 1.00 89.62 80 PRO A CA 1
ATOM 645 C C . PRO A 1 80 ? -1.279 3.149 -8.795 1.00 89.62 80 PRO A C 1
ATOM 647 O O . PRO A 1 80 ? -1.430 2.334 -9.704 1.00 89.62 80 PRO A O 1
ATOM 650 N N . HIS A 1 81 ? -0.948 2.770 -7.553 1.00 89.44 81 HIS A N 1
ATOM 651 C CA . HIS A 1 81 ? -0.888 1.361 -7.161 1.00 89.44 81 HIS A CA 1
ATOM 652 C C . HIS A 1 81 ? -2.278 0.732 -7.183 1.00 89.44 81 HIS A C 1
ATOM 654 O O . HIS A 1 81 ? -2.408 -0.387 -7.670 1.00 89.44 81 HIS A O 1
ATOM 660 N N . SER A 1 82 ? -3.319 1.454 -6.763 1.00 86.44 82 SER A N 1
ATOM 661 C CA . SER A 1 82 ? -4.714 0.996 -6.854 1.00 86.44 82 SER A CA 1
ATOM 662 C C . SER A 1 82 ? -5.136 0.694 -8.289 1.00 86.44 82 SER A C 1
ATOM 664 O O . SER A 1 82 ? -5.749 -0.341 -8.532 1.00 86.44 82 SER A O 1
ATOM 666 N N . ILE A 1 83 ? -4.732 1.524 -9.255 1.00 88.31 83 ILE A N 1
ATOM 667 C CA . ILE A 1 83 ? -4.967 1.253 -10.683 1.00 88.31 83 ILE A CA 1
ATOM 668 C C . ILE A 1 83 ? -4.228 -0.006 -11.132 1.00 88.31 83 ILE A C 1
ATOM 670 O O . ILE A 1 83 ? -4.811 -0.872 -11.779 1.00 88.31 83 ILE A O 1
ATOM 674 N N . GLN A 1 84 ? -2.952 -0.139 -10.765 1.00 87.88 84 GLN A N 1
ATOM 675 C CA . GLN A 1 84 ? -2.170 -1.326 -11.102 1.00 87.88 84 GLN A CA 1
ATOM 676 C C . GLN A 1 84 ? -2.800 -2.603 -10.525 1.00 87.88 84 GLN A C 1
ATOM 678 O O . GLN A 1 84 ? -2.840 -3.636 -11.194 1.00 87.88 84 GLN A O 1
ATOM 683 N N . TRP A 1 85 ? -3.312 -2.536 -9.296 1.00 85.19 85 TRP A N 1
ATOM 684 C CA . TRP A 1 85 ? -4.011 -3.647 -8.661 1.00 85.19 85 TRP A CA 1
ATOM 685 C C . TRP A 1 85 ? -5.352 -3.948 -9.317 1.00 85.19 85 TRP A C 1
ATOM 687 O O . TRP A 1 85 ? -5.683 -5.116 -9.489 1.00 85.19 85 TRP A O 1
ATOM 697 N N . TRP A 1 86 ? -6.093 -2.923 -9.736 1.00 89.06 86 TRP A N 1
ATOM 698 C CA . TRP A 1 86 ? -7.343 -3.101 -10.465 1.00 89.06 86 TRP A CA 1
ATOM 699 C C . TRP A 1 86 ? -7.118 -3.872 -11.769 1.00 89.06 86 TRP A C 1
ATOM 701 O O . TRP A 1 86 ? -7.763 -4.894 -11.987 1.00 89.06 86 TRP A O 1
ATOM 711 N N . PHE A 1 87 ? -6.117 -3.491 -12.569 1.00 87.50 87 PHE A N 1
ATOM 712 C CA . PHE A 1 87 ? -5.738 -4.263 -13.758 1.00 87.50 87 PHE A CA 1
ATOM 713 C C . PHE A 1 87 ? -5.298 -5.687 -13.419 1.00 87.50 87 PHE A C 1
ATOM 715 O O . PHE A 1 87 ? -5.677 -6.626 -14.115 1.00 87.50 87 PHE A O 1
ATOM 722 N N . ALA A 1 88 ? -4.531 -5.869 -12.340 1.00 85.44 88 ALA A N 1
ATOM 723 C CA . ALA A 1 88 ? -4.153 -7.202 -11.891 1.00 85.44 88 ALA A CA 1
ATOM 724 C C . ALA A 1 88 ? -5.389 -8.036 -11.514 1.00 85.44 88 ALA A C 1
ATOM 726 O O . ALA A 1 88 ? -5.447 -9.206 -11.859 1.00 85.44 88 ALA A O 1
ATOM 727 N N . SER A 1 89 ? -6.397 -7.442 -10.873 1.00 86.56 89 SER A N 1
ATOM 728 C CA . SER A 1 89 ? -7.607 -8.141 -10.423 1.00 86.56 89 SER A CA 1
ATOM 729 C C . SER A 1 89 ? -8.502 -8.659 -11.554 1.00 86.56 89 SER A C 1
ATOM 731 O O . SER A 1 89 ? -9.324 -9.538 -11.315 1.00 86.56 89 SER A O 1
ATOM 733 N N . LEU A 1 90 ? -8.318 -8.163 -12.783 1.00 90.50 90 LEU A N 1
ATOM 734 C CA . LEU A 1 90 ? -9.014 -8.661 -13.974 1.00 90.50 90 LEU A CA 1
ATOM 735 C C . LEU A 1 90 ? -8.462 -10.008 -14.467 1.00 90.50 90 LEU A C 1
ATOM 737 O O . LEU A 1 90 ? -9.118 -10.692 -15.251 1.00 90.50 90 LEU A O 1
ATOM 741 N N . LEU A 1 91 ? -7.253 -10.387 -14.048 1.00 88.38 91 LEU A N 1
ATOM 742 C CA . LEU A 1 91 ? -6.617 -11.635 -14.459 1.00 88.38 91 LEU A CA 1
ATOM 743 C C . LEU A 1 91 ? -7.005 -12.789 -13.515 1.00 88.38 91 LEU A C 1
ATOM 745 O O . LEU A 1 91 ? -7.115 -12.578 -12.304 1.00 88.38 91 LEU A O 1
ATOM 749 N N . PRO A 1 92 ? -7.140 -14.031 -14.022 1.00 90.81 92 PRO A N 1
ATOM 750 C CA . PRO A 1 92 ? -7.335 -15.206 -13.176 1.00 90.81 92 PRO A CA 1
ATOM 751 C C . PRO A 1 92 ? -6.220 -15.345 -12.130 1.00 90.81 92 PRO A C 1
ATOM 753 O O . PRO A 1 92 ? -5.042 -15.146 -12.440 1.00 90.81 92 PRO A O 1
ATOM 756 N N . GLN A 1 93 ? -6.575 -15.738 -10.902 1.00 84.38 93 GLN A N 1
ATOM 757 C CA . GLN A 1 93 ? -5.622 -15.857 -9.787 1.00 84.38 93 GLN A CA 1
ATOM 758 C C . GLN A 1 93 ? -4.432 -16.768 -10.118 1.00 84.38 93 GLN A C 1
ATOM 760 O O . GLN A 1 93 ? -3.290 -16.393 -9.869 1.00 84.38 93 GLN A O 1
ATOM 765 N N . SER A 1 94 ? -4.675 -17.903 -10.781 1.00 85.94 94 SER A N 1
ATOM 766 C CA . SER A 1 94 ? -3.620 -18.835 -11.203 1.00 85.94 94 SER A CA 1
ATOM 767 C C . SER A 1 94 ? -2.572 -18.182 -12.110 1.00 85.94 94 SER A C 1
ATOM 769 O O . SER A 1 94 ? -1.376 -18.431 -11.957 1.00 85.94 94 SER A O 1
ATOM 771 N N . LEU A 1 95 ? -3.002 -17.305 -13.021 1.00 89.44 95 LEU A N 1
ATOM 772 C CA . LEU A 1 95 ? -2.114 -16.581 -13.926 1.00 89.44 95 LEU A CA 1
ATOM 773 C C . LEU A 1 95 ? -1.310 -15.510 -13.181 1.00 89.44 95 LEU A C 1
ATOM 775 O O . LEU A 1 95 ? -0.103 -15.388 -13.390 1.00 89.44 95 LEU A O 1
ATOM 779 N N . LEU A 1 96 ? -1.960 -14.756 -12.290 1.00 85.31 96 LEU A N 1
ATOM 780 C CA . LEU A 1 96 ? -1.287 -13.767 -11.444 1.00 85.31 96 LEU A CA 1
ATOM 781 C C . LEU A 1 96 ? -0.229 -14.409 -10.552 1.00 85.31 96 LEU A C 1
ATOM 783 O O . LEU A 1 96 ? 0.863 -13.861 -10.399 1.00 85.31 96 LEU A O 1
ATOM 787 N N . ASP A 1 97 ? -0.541 -15.560 -9.971 1.00 85.12 97 ASP A N 1
ATOM 788 C CA . ASP A 1 97 ? 0.356 -16.256 -9.060 1.00 85.12 97 ASP A CA 1
ATOM 789 C C . ASP A 1 97 ? 1.521 -16.897 -9.813 1.00 85.12 97 ASP A C 1
ATOM 791 O O . ASP A 1 97 ? 2.668 -16.757 -9.382 1.00 85.12 97 ASP A O 1
ATOM 795 N N . ALA A 1 98 ? 1.275 -17.471 -10.995 1.00 87.06 98 ALA A N 1
ATOM 796 C CA . ALA A 1 98 ? 2.335 -17.926 -11.892 1.00 87.06 98 ALA A CA 1
ATOM 797 C C . ALA A 1 98 ? 3.264 -16.772 -12.316 1.00 87.06 98 ALA A C 1
ATOM 799 O O . ALA A 1 98 ? 4.489 -16.911 -12.290 1.00 87.06 98 ALA A O 1
ATOM 800 N N . TRP A 1 99 ? 2.705 -15.604 -12.646 1.00 86.62 99 TRP A N 1
ATOM 801 C CA . TRP A 1 99 ? 3.480 -14.411 -13.000 1.00 86.62 99 TRP A CA 1
ATOM 802 C C . TRP A 1 99 ? 4.298 -13.863 -11.819 1.00 86.62 99 TRP A C 1
ATOM 804 O O . TRP A 1 99 ? 5.478 -13.538 -11.961 1.00 86.62 99 TRP A O 1
ATOM 814 N N . ARG A 1 100 ? 3.716 -13.801 -10.617 1.00 84.00 100 ARG A N 1
ATOM 815 C CA . ARG A 1 100 ? 4.440 -13.402 -9.396 1.00 84.00 100 ARG A CA 1
ATOM 816 C C . ARG A 1 100 ? 5.567 -14.378 -9.074 1.00 84.00 100 ARG A C 1
ATOM 818 O O . ARG A 1 100 ? 6.657 -13.942 -8.694 1.00 84.00 100 ARG A O 1
ATOM 825 N N . LEU A 1 101 ? 5.319 -15.677 -9.240 1.00 85.56 101 LEU A N 1
ATOM 826 C CA . LEU A 1 101 ? 6.312 -16.722 -9.032 1.00 85.56 101 LEU A CA 1
ATOM 827 C C . LEU A 1 101 ? 7.460 -16.613 -10.042 1.00 85.56 101 LEU A C 1
ATOM 829 O O . LEU A 1 101 ? 8.620 -16.698 -9.643 1.00 85.56 101 LEU A O 1
ATOM 833 N N . SER A 1 102 ? 7.176 -16.351 -11.319 1.00 86.50 102 SER A N 1
ATOM 834 C CA . SER A 1 102 ? 8.225 -16.197 -12.334 1.00 86.50 102 SER A CA 1
ATOM 835 C C . SER A 1 102 ? 9.122 -14.985 -12.056 1.00 86.50 102 SER A C 1
ATOM 837 O O . SER A 1 102 ? 10.347 -15.099 -12.105 1.00 86.50 102 SER A O 1
ATOM 839 N N . ILE A 1 103 ? 8.550 -13.847 -11.644 1.00 84.56 103 ILE A N 1
ATOM 840 C CA . ILE A 1 103 ? 9.320 -12.676 -11.188 1.00 84.56 103 ILE A CA 1
ATOM 841 C C . ILE A 1 103 ? 10.179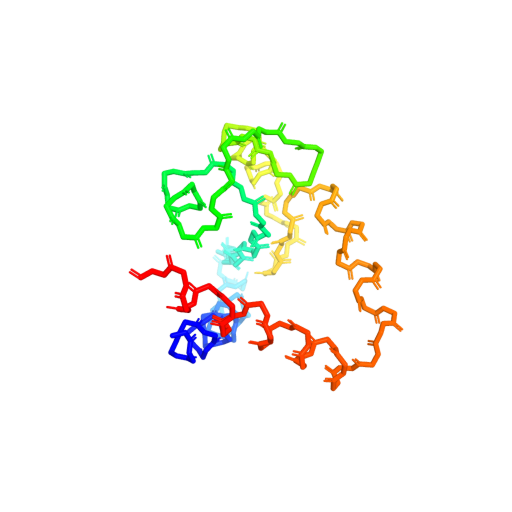 -13.030 -9.972 1.00 84.56 103 ILE A C 1
ATOM 843 O O . ILE A 1 103 ? 11.337 -12.616 -9.885 1.00 84.56 103 ILE A O 1
ATOM 847 N N . ALA A 1 104 ? 9.620 -13.787 -9.026 1.00 80.69 104 ALA A N 1
ATOM 848 C CA . ALA A 1 104 ? 10.329 -14.208 -7.829 1.00 80.69 104 ALA A CA 1
ATOM 849 C C . ALA A 1 104 ? 11.548 -15.085 -8.139 1.00 80.69 104 ALA A C 1
ATOM 851 O O . ALA A 1 104 ? 12.626 -14.867 -7.582 1.00 80.69 104 ALA A O 1
ATOM 852 N N . LEU A 1 105 ? 11.387 -16.047 -9.047 1.00 85.06 105 LEU A N 1
ATOM 853 C CA . LEU A 1 105 ? 12.464 -16.921 -9.507 1.00 85.06 105 LEU A CA 1
ATOM 854 C C . LEU A 1 105 ? 13.532 -16.131 -10.271 1.00 85.06 105 LEU A C 1
ATOM 856 O O . LEU A 1 105 ? 14.712 -16.237 -9.945 1.00 85.06 105 LEU A O 1
ATOM 860 N N . ASN A 1 106 ? 13.125 -15.257 -11.195 1.00 83.69 106 ASN A N 1
ATOM 861 C CA . ASN A 1 106 ? 14.046 -14.414 -11.964 1.00 83.69 106 ASN A CA 1
ATOM 862 C C . ASN A 1 106 ? 14.911 -13.510 -11.079 1.00 83.69 106 ASN A C 1
ATOM 864 O O . ASN A 1 106 ? 16.059 -13.230 -11.414 1.00 83.69 106 ASN A O 1
ATOM 868 N N . ARG A 1 107 ? 14.380 -13.053 -9.941 1.00 76.56 107 ARG A N 1
ATOM 869 C CA . ARG A 1 107 ? 15.156 -12.266 -8.976 1.00 76.56 107 ARG A CA 1
ATOM 870 C C . ARG A 1 107 ? 16.167 -13.104 -8.220 1.00 76.56 107 ARG A C 1
ATOM 872 O O . ARG A 1 107 ? 17.296 -12.656 -8.089 1.00 76.56 107 ARG A O 1
ATOM 879 N N . ARG A 1 108 ? 15.804 -14.319 -7.792 1.00 75.25 108 ARG A N 1
ATOM 880 C CA . ARG A 1 108 ? 16.768 -15.234 -7.159 1.00 75.25 108 ARG A CA 1
ATOM 881 C C . ARG A 1 108 ? 17.947 -15.562 -8.068 1.00 75.25 108 ARG A C 1
ATOM 883 O O . ARG A 1 108 ? 19.049 -15.661 -7.569 1.00 75.25 108 ARG A O 1
ATOM 890 N N . ILE A 1 109 ? 17.715 -15.722 -9.370 1.00 72.88 109 ILE A N 1
ATOM 891 C CA . ILE A 1 109 ? 18.784 -16.051 -10.327 1.00 72.88 109 ILE A CA 1
ATOM 892 C C . ILE A 1 109 ? 19.773 -14.883 -10.500 1.00 72.88 109 ILE A C 1
ATOM 894 O O . ILE A 1 109 ? 20.935 -15.104 -10.818 1.00 72.88 109 ILE A O 1
ATOM 898 N N . LYS A 1 110 ? 19.323 -13.638 -10.298 1.00 61.41 110 LYS A N 1
ATOM 899 C CA . LYS A 1 110 ? 20.140 -12.423 -10.453 1.00 61.41 110 LYS A CA 1
ATOM 900 C C . LYS A 1 110 ? 20.853 -11.969 -9.168 1.00 61.41 110 LYS A C 1
ATOM 902 O O . LYS A 1 110 ? 21.528 -10.945 -9.222 1.00 61.41 110 LYS A O 1
ATOM 907 N N . THR A 1 111 ? 20.660 -12.658 -8.037 1.00 54.00 111 THR A N 1
ATOM 908 C CA . THR A 1 111 ? 21.299 -12.327 -6.744 1.00 54.00 111 THR A CA 1
ATOM 909 C C . THR A 1 111 ? 22.392 -13.331 -6.438 1.00 54.00 111 THR A C 1
ATOM 911 O O . THR A 1 111 ? 23.428 -12.896 -5.899 1.00 54.00 111 THR A O 1
#